Protein AF-A0A7L6N8U4-F1 (afdb_monomer_lite)

Radius of gyration: 14.02 Å; chains: 1; bounding box: 35×38×25 Å

Structure (mmCIF, N/CA/C/O backbone):
data_AF-A0A7L6N8U4-F1
#
_entry.id   AF-A0A7L6N8U4-F1
#
loop_
_atom_site.group_PDB
_atom_site.id
_atom_site.type_symbol
_atom_site.label_atom_id
_atom_site.label_alt_id
_atom_site.label_comp_id
_atom_site.label_asym_id
_atom_site.label_entity_id
_atom_site.label_seq_id
_atom_site.pdbx_PDB_ins_code
_atom_site.Cartn_x
_atom_site.Cartn_y
_atom_site.Cartn_z
_atom_site.occupancy
_atom_site.B_iso_or_equiv
_atom_site.auth_seq_id
_atom_site.auth_comp_id
_atom_site.auth_asym_id
_atom_site.auth_atom_id
_atom_site.pdbx_PDB_model_num
ATOM 1 N N . MET A 1 1 ? -5.529 -12.572 -8.893 1.00 50.66 1 MET A N 1
ATOM 2 C CA . MET A 1 1 ? -6.007 -11.717 -9.994 1.00 50.66 1 MET A CA 1
ATOM 3 C C . MET A 1 1 ? -6.385 -10.375 -9.376 1.00 50.66 1 MET A C 1
ATOM 5 O O . MET A 1 1 ? -7.473 -10.260 -8.850 1.00 50.66 1 MET A O 1
ATOM 9 N N . LEU A 1 2 ? -5.476 -9.392 -9.334 1.00 59.69 2 LEU A N 1
ATOM 10 C CA . LEU A 1 2 ? -5.804 -8.038 -8.827 1.00 59.69 2 LEU A CA 1
ATOM 11 C C . LEU A 1 2 ? -6.614 -7.214 -9.841 1.00 59.69 2 LEU A C 1
ATOM 13 O O . LEU A 1 2 ? -7.258 -6.237 -9.486 1.00 59.69 2 LEU A O 1
ATOM 17 N N . LYS A 1 3 ? -6.595 -7.645 -11.109 1.00 55.81 3 LYS A N 1
ATOM 18 C CA . LYS A 1 3 ? -7.156 -6.940 -12.267 1.00 55.81 3 L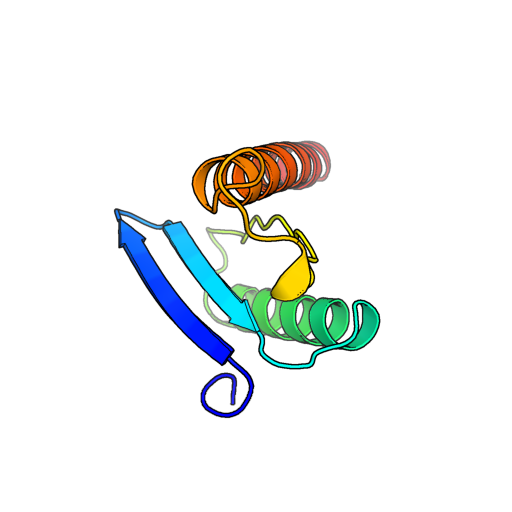YS A CA 1
ATOM 19 C C . LYS A 1 3 ? -8.677 -6.728 -12.206 1.00 55.81 3 LYS A C 1
ATOM 21 O O . LYS A 1 3 ? -9.184 -5.892 -12.937 1.00 55.81 3 LYS A O 1
ATOM 26 N N . GLU A 1 4 ? -9.385 -7.468 -11.353 1.00 64.31 4 GLU A N 1
ATOM 27 C CA . GLU A 1 4 ? -10.842 -7.359 -11.179 1.00 64.31 4 GLU A CA 1
ATOM 28 C C . GLU A 1 4 ? -11.251 -6.614 -9.900 1.00 64.31 4 GLU A C 1
ATOM 30 O O . GLU A 1 4 ? -12.432 -6.364 -9.691 1.00 64.31 4 GLU A O 1
ATOM 35 N N . GLN A 1 5 ? -10.294 -6.250 -9.043 1.00 73.88 5 GLN A N 1
ATOM 36 C CA . GLN A 1 5 ? -10.579 -5.711 -7.706 1.00 73.88 5 GLN A CA 1
ATOM 37 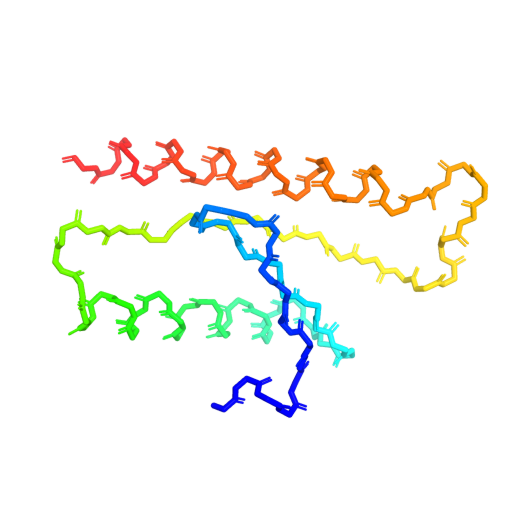C C . GLN A 1 5 ? -10.080 -4.283 -7.501 1.00 73.88 5 GLN A C 1
ATOM 39 O O . GLN A 1 5 ? -10.498 -3.595 -6.569 1.00 73.88 5 GLN A O 1
ATOM 44 N N . GLY A 1 6 ? -9.203 -3.819 -8.386 1.00 81.94 6 GLY A N 1
ATOM 45 C CA . GLY A 1 6 ? -8.671 -2.477 -8.311 1.00 81.94 6 GLY A CA 1
ATOM 46 C C . GLY A 1 6 ? -7.861 -2.075 -9.531 1.00 81.94 6 GLY A C 1
ATOM 47 O O . GLY A 1 6 ? -7.573 -2.876 -10.424 1.00 81.94 6 GLY A O 1
ATOM 48 N N . THR A 1 7 ? -7.474 -0.807 -9.530 1.00 89.62 7 THR A N 1
ATOM 49 C CA . THR A 1 7 ? -6.607 -0.209 -10.542 1.00 89.62 7 THR A CA 1
ATOM 50 C C . THR A 1 7 ? -5.210 -0.042 -9.964 1.00 89.62 7 THR A C 1
ATOM 52 O O . THR A 1 7 ? -5.046 0.447 -8.847 1.00 89.62 7 THR A O 1
ATOM 55 N N . ILE A 1 8 ? -4.195 -0.448 -10.725 1.00 91.19 8 ILE A N 1
ATOM 56 C CA . ILE A 1 8 ? -2.791 -0.345 -10.322 1.00 91.19 8 ILE A CA 1
ATOM 57 C C . ILE A 1 8 ? -2.135 0.780 -11.116 1.00 91.19 8 ILE A C 1
ATOM 59 O O . ILE A 1 8 ? -2.219 0.812 -12.344 1.00 91.19 8 ILE A O 1
ATOM 63 N N . PHE A 1 9 ? -1.430 1.657 -10.412 1.00 92.38 9 PHE A N 1
ATOM 64 C CA . PHE A 1 9 ? -0.641 2.738 -10.986 1.00 92.38 9 PHE A CA 1
ATOM 65 C C . PHE A 1 9 ? 0.820 2.579 -10.569 1.00 92.38 9 PHE A C 1
ATOM 67 O O . PHE A 1 9 ? 1.125 2.303 -9.409 1.00 92.38 9 PHE A O 1
ATOM 74 N N . ARG A 1 10 ? 1.747 2.789 -11.506 1.00 94.56 10 ARG A N 1
ATOM 75 C CA . ARG A 1 10 ? 3.170 2.937 -11.186 1.00 94.56 10 ARG A CA 1
ATOM 76 C C . ARG A 1 10 ? 3.465 4.422 -11.030 1.00 94.56 10 ARG A C 1
ATOM 78 O O . ARG A 1 10 ? 3.344 5.161 -12.001 1.00 94.56 10 ARG A O 1
ATOM 85 N N . LEU A 1 11 ? 3.852 4.842 -9.830 1.00 90.50 11 LEU A N 1
ATOM 86 C CA . LEU A 1 11 ? 4.140 6.253 -9.546 1.00 90.50 11 LEU A CA 1
ATOM 87 C C . LEU A 1 11 ? 5.558 6.645 -9.987 1.00 90.50 11 LEU A C 1
ATOM 89 O O . LEU A 1 11 ? 5.801 7.787 -10.360 1.00 90.50 11 LEU A O 1
ATOM 93 N N . GLY A 1 12 ? 6.487 5.687 -9.979 1.00 91.19 12 GLY A N 1
ATOM 94 C CA . GLY A 1 12 ? 7.878 5.885 -10.385 1.00 91.19 12 GLY A CA 1
ATOM 95 C C . GLY A 1 12 ? 8.824 4.996 -9.583 1.00 91.19 12 GLY A C 1
ATOM 96 O O . GLY A 1 12 ? 8.480 4.553 -8.490 1.00 91.19 12 GLY A O 1
ATOM 97 N N . GLY A 1 13 ? 10.006 4.704 -10.132 1.00 92.94 13 GLY A N 1
ATOM 98 C CA . GLY A 1 13 ? 10.968 3.805 -9.486 1.00 92.94 13 GLY A CA 1
ATOM 99 C C . GLY A 1 13 ? 10.351 2.436 -9.174 1.00 92.94 13 GLY A C 1
ATOM 100 O O . GLY A 1 13 ? 9.850 1.766 -10.088 1.00 92.94 13 GLY A O 1
ATOM 101 N N . ASP A 1 14 ? 10.379 2.076 -7.892 1.00 93.06 14 ASP A N 1
ATOM 102 C CA . ASP A 1 14 ? 9.818 0.875 -7.261 1.00 93.06 14 ASP A CA 1
ATOM 103 C C . ASP A 1 14 ? 8.487 1.130 -6.517 1.00 93.06 14 ASP A C 1
ATOM 105 O O . ASP A 1 14 ? 7.971 0.231 -5.854 1.00 93.06 14 ASP A O 1
ATOM 109 N N . LYS A 1 15 ? 7.900 2.331 -6.638 1.00 94.44 15 LYS A N 1
ATOM 110 C CA . LYS A 1 15 ? 6.639 2.696 -5.977 1.00 94.44 15 LYS A CA 1
ATOM 111 C C . LYS A 1 15 ? 5.414 2.414 -6.850 1.00 94.44 15 LYS A C 1
ATOM 113 O O . LYS A 1 15 ? 5.309 2.878 -7.994 1.00 94.44 15 LYS A O 1
ATOM 118 N N . PHE A 1 16 ? 4.442 1.730 -6.254 1.00 94.56 16 PHE A N 1
ATOM 119 C CA . PHE A 1 16 ? 3.154 1.393 -6.857 1.00 94.56 16 PHE A CA 1
ATOM 120 C C . PHE A 1 16 ? 2.005 1.857 -5.958 1.00 94.56 16 PHE A C 1
ATOM 122 O O . PHE A 1 16 ? 2.104 1.784 -4.736 1.00 94.56 16 PHE A O 1
ATOM 129 N N . LEU A 1 17 ? 0.912 2.303 -6.574 1.00 93.06 17 LEU A N 1
ATOM 130 C CA . LEU A 1 17 ? -0.356 2.616 -5.921 1.00 93.06 17 LEU A CA 1
ATOM 131 C C . LEU A 1 17 ? -1.406 1.616 -6.399 1.00 93.06 17 LEU A C 1
ATOM 133 O O . LEU A 1 17 ? -1.521 1.363 -7.599 1.00 93.06 17 LEU A O 1
ATOM 137 N N . ILE A 1 18 ? -2.188 1.076 -5.469 1.00 91.81 18 ILE A N 1
ATOM 138 C CA . ILE A 1 18 ? -3.310 0.194 -5.780 1.00 91.81 18 ILE A CA 1
ATOM 139 C C . ILE A 1 18 ? -4.578 0.837 -5.230 1.00 91.81 18 ILE A C 1
ATOM 141 O O . ILE A 1 18 ? -4.713 1.015 -4.022 1.00 91.81 18 ILE A O 1
ATOM 145 N N . LEU A 1 19 ? -5.499 1.187 -6.123 1.00 90.94 19 LEU A N 1
ATOM 146 C CA . LEU A 1 19 ? -6.818 1.695 -5.774 1.00 90.94 19 LEU A CA 1
ATOM 147 C C . LEU A 1 19 ? -7.813 0.537 -5.801 1.00 90.94 19 LEU A C 1
ATOM 149 O O . LEU A 1 19 ? -8.141 0.038 -6.876 1.00 90.94 19 LEU A O 1
ATOM 153 N N . PHE A 1 20 ? -8.289 0.116 -4.633 1.00 89.12 20 PHE A N 1
ATOM 154 C CA . PHE A 1 20 ? -9.321 -0.912 -4.514 1.00 89.12 20 PHE A CA 1
ATOM 155 C C . PHE A 1 20 ? -10.713 -0.282 -4.540 1.00 89.12 20 PHE A C 1
ATOM 157 O O . PHE A 1 20 ? -10.993 0.646 -3.783 1.00 89.12 20 PHE A O 1
ATOM 164 N N . ASN A 1 21 ? -11.603 -0.818 -5.374 1.00 83.38 21 ASN A N 1
ATOM 165 C CA . ASN A 1 21 ? -12.993 -0.369 -5.428 1.00 83.38 21 ASN A CA 1
ATOM 166 C C . ASN A 1 21 ? -13.852 -1.271 -4.538 1.00 83.38 21 ASN A C 1
ATOM 168 O O . ASN A 1 21 ? -13.829 -2.485 -4.710 1.00 83.38 21 ASN A O 1
ATOM 172 N N . LYS A 1 22 ? -14.651 -0.681 -3.635 1.00 80.88 22 LYS A N 1
ATOM 173 C CA . LYS A 1 22 ? -15.640 -1.398 -2.799 1.00 80.88 22 LYS A CA 1
ATOM 174 C C . LYS A 1 22 ? -15.051 -2.625 -2.080 1.00 80.88 22 LYS A C 1
ATOM 176 O O . LYS A 1 22 ? -15.552 -3.734 -2.225 1.00 80.88 22 LYS A O 1
ATOM 181 N N . CYS A 1 23 ? -13.989 -2.406 -1.313 1.00 83.00 23 CYS A N 1
ATOM 182 C CA . CYS A 1 23 ? -13.286 -3.445 -0.567 1.00 83.00 23 CYS A CA 1
ATOM 183 C C . CYS A 1 23 ? -13.362 -3.144 0.934 1.00 83.00 23 CYS A C 1
ATOM 185 O O . CYS A 1 23 ? -13.200 -1.989 1.340 1.00 83.00 23 CYS A O 1
ATOM 187 N N . SER A 1 24 ? -13.617 -4.155 1.763 1.00 86.69 24 SER A N 1
ATOM 188 C CA . SER A 1 24 ? -13.478 -4.020 3.213 1.00 86.69 24 SER A CA 1
ATOM 189 C C . SER A 1 24 ? -12.004 -4.013 3.624 1.00 86.69 24 SER A C 1
ATOM 191 O O . SER A 1 24 ? -11.131 -4.528 2.925 1.00 86.69 24 SER A O 1
ATOM 193 N N . TYR A 1 25 ? -11.719 -3.466 4.806 1.00 85.88 25 TYR A N 1
ATOM 194 C CA . TYR A 1 25 ? -10.365 -3.475 5.363 1.00 85.88 25 TYR A CA 1
ATOM 195 C C . TYR A 1 25 ? -9.787 -4.898 5.452 1.00 85.88 25 TYR A C 1
ATOM 197 O O . TYR A 1 25 ? -8.643 -5.126 5.072 1.00 85.88 25 TYR A O 1
ATOM 205 N N . GLN A 1 26 ? -10.589 -5.875 5.893 1.00 88.62 26 GLN A N 1
ATOM 206 C CA . GLN A 1 26 ? -10.134 -7.260 6.031 1.00 88.62 26 GLN A CA 1
ATOM 207 C C . GLN A 1 26 ? -9.807 -7.901 4.678 1.00 88.62 26 GLN A C 1
ATOM 209 O O . GLN A 1 26 ? -8.806 -8.602 4.555 1.00 88.62 26 GLN A O 1
ATOM 214 N N . GLU A 1 27 ? -10.628 -7.657 3.655 1.00 88.88 27 GLU A N 1
ATOM 215 C CA . GLU A 1 27 ? -10.351 -8.145 2.302 1.00 88.88 27 GLU A CA 1
ATOM 216 C C . GLU A 1 27 ? -9.047 -7.555 1.762 1.00 88.88 27 GLU A C 1
ATOM 218 O O . GLU A 1 27 ? -8.224 -8.297 1.227 1.00 88.88 27 GLU A O 1
ATOM 223 N N . TYR A 1 28 ? -8.812 -6.256 1.972 1.00 87.31 28 TYR A N 1
ATOM 224 C CA . TYR A 1 2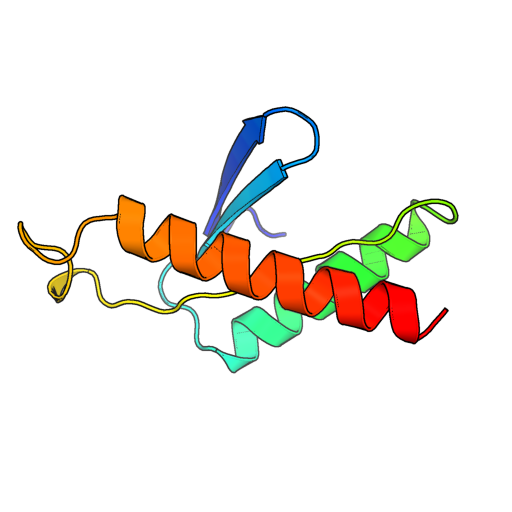8 ? -7.542 -5.624 1.618 1.00 87.31 28 TYR A CA 1
ATOM 225 C C . TYR A 1 28 ? -6.354 -6.290 2.315 1.00 87.31 28 TYR A C 1
ATOM 227 O O . TYR A 1 28 ? -5.369 -6.610 1.649 1.00 87.31 28 TYR A O 1
ATOM 235 N N . MET A 1 29 ? -6.442 -6.522 3.628 1.00 89.12 29 MET A N 1
ATOM 236 C CA . MET A 1 29 ? -5.356 -7.162 4.374 1.00 89.12 29 MET A CA 1
ATOM 237 C C . MET A 1 29 ? -5.043 -8.546 3.800 1.00 89.12 29 MET A C 1
ATOM 239 O O . MET A 1 29 ? -3.884 -8.836 3.510 1.00 89.12 29 MET A O 1
ATOM 243 N N . ASN A 1 30 ? -6.074 -9.338 3.494 1.00 90.56 30 ASN A N 1
ATOM 244 C CA . ASN A 1 30 ? -5.908 -10.641 2.849 1.00 90.56 30 ASN A CA 1
ATOM 245 C C . ASN A 1 30 ? -5.241 -10.519 1.461 1.00 90.56 30 ASN A C 1
ATOM 247 O O . ASN A 1 30 ? -4.425 -11.364 1.079 1.00 90.56 30 ASN A O 1
ATOM 251 N N . TYR A 1 31 ? -5.563 -9.479 0.680 1.00 89.19 31 TYR A N 1
ATOM 252 C CA . TYR A 1 31 ? -4.895 -9.234 -0.603 1.00 89.19 31 TYR A CA 1
ATOM 253 C C . TYR A 1 31 ? -3.431 -8.858 -0.427 1.00 89.19 31 TYR A C 1
ATOM 255 O O . TYR A 1 31 ? -2.595 -9.382 -1.163 1.00 89.19 31 TYR A O 1
ATOM 263 N N . MET A 1 32 ? -3.109 -7.997 0.535 1.00 90.12 32 MET A N 1
ATOM 264 C CA . MET A 1 32 ? -1.728 -7.594 0.786 1.00 90.12 32 MET A CA 1
ATOM 265 C C . MET A 1 32 ? -0.871 -8.738 1.307 1.00 90.12 32 MET A C 1
ATOM 267 O O . MET A 1 32 ? 0.253 -8.888 0.839 1.00 90.12 32 MET A O 1
ATOM 271 N N . GLU A 1 33 ? -1.400 -9.587 2.186 1.00 91.06 33 GLU A N 1
ATOM 272 C CA . GLU A 1 33 ? -0.718 -10.808 2.630 1.00 91.06 33 GLU A CA 1
ATOM 273 C C . GLU A 1 33 ? -0.433 -11.751 1.455 1.00 91.06 33 GLU A C 1
ATOM 275 O O . GLU A 1 33 ? 0.682 -12.245 1.299 1.00 91.06 33 GLU A O 1
ATOM 280 N N . ASN A 1 34 ? -1.409 -11.950 0.566 1.00 92.00 34 ASN A N 1
ATOM 281 C CA . ASN A 1 34 ? -1.232 -12.769 -0.635 1.00 92.00 34 ASN A CA 1
ATOM 282 C C . ASN A 1 34 ? -0.195 -12.169 -1.602 1.00 92.00 34 ASN A C 1
ATOM 284 O O . ASN A 1 34 ? 0.597 -12.901 -2.196 1.00 92.00 34 ASN A O 1
ATOM 288 N N . ILE A 1 35 ? -0.191 -10.843 -1.775 1.00 91.62 35 ILE A N 1
ATOM 289 C CA . ILE A 1 35 ? 0.810 -10.137 -2.587 1.00 91.62 35 ILE A CA 1
ATOM 290 C C . ILE A 1 35 ? 2.201 -10.306 -1.975 1.00 91.62 35 ILE A C 1
ATOM 292 O O . ILE A 1 35 ? 3.129 -10.649 -2.702 1.00 91.62 35 ILE A O 1
ATOM 296 N N . ASP A 1 36 ? 2.342 -10.092 -0.668 1.00 91.94 36 ASP A N 1
ATOM 297 C CA . ASP A 1 36 ? 3.618 -10.202 0.039 1.00 91.94 36 ASP A CA 1
ATOM 298 C C . ASP A 1 36 ? 4.174 -11.629 -0.018 1.00 91.94 36 ASP A C 1
ATOM 300 O O . ASP A 1 36 ? 5.338 -11.818 -0.370 1.00 91.94 36 ASP A O 1
ATOM 304 N N . GLN A 1 37 ? 3.332 -12.642 0.212 1.00 92.44 37 GLN A N 1
ATOM 305 C CA . GLN A 1 37 ? 3.741 -14.041 0.097 1.00 92.44 37 GLN A CA 1
ATOM 306 C C . GLN A 1 37 ? 4.217 -14.370 -1.321 1.00 92.44 37 GLN A C 1
ATOM 308 O O . GLN A 1 37 ? 5.317 -14.881 -1.505 1.00 92.44 37 GLN A O 1
ATOM 313 N N . LYS A 1 38 ? 3.435 -14.005 -2.342 1.00 93.62 38 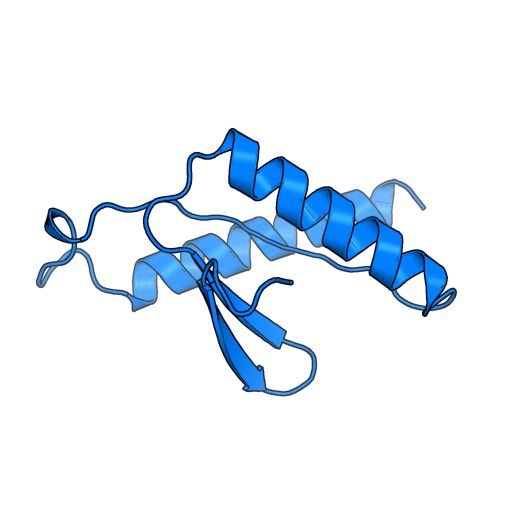LYS A N 1
ATOM 314 C CA . LYS A 1 38 ? 3.830 -14.242 -3.736 1.00 93.62 38 LYS A CA 1
ATOM 315 C C . LYS A 1 38 ? 5.085 -13.481 -4.120 1.00 93.62 38 LYS A C 1
ATOM 317 O O . LYS A 1 38 ? 5.863 -13.976 -4.926 1.00 93.62 38 LYS A O 1
ATOM 322 N N . PHE A 1 39 ? 5.281 -12.281 -3.588 1.00 93.44 39 PHE A N 1
ATOM 323 C CA . PHE A 1 39 ? 6.489 -11.515 -3.845 1.00 93.44 39 PHE A CA 1
ATOM 324 C C . PHE A 1 39 ? 7.715 -12.199 -3.240 1.00 93.44 39 PHE A C 1
ATOM 326 O O . PHE A 1 39 ? 8.722 -12.327 -3.932 1.00 93.44 39 PHE A O 1
ATOM 333 N N . LYS A 1 40 ? 7.613 -12.701 -2.003 1.00 91.56 40 LYS A N 1
ATOM 334 C CA . LYS A 1 40 ? 8.669 -13.493 -1.350 1.00 91.56 40 LYS A CA 1
ATOM 335 C C . LYS A 1 40 ? 9.031 -14.739 -2.156 1.00 91.56 40 LYS A C 1
ATOM 337 O O . LYS A 1 40 ? 10.211 -15.019 -2.321 1.00 91.56 40 LYS A O 1
ATOM 342 N N . ASP A 1 41 ? 8.042 -15.413 -2.742 1.00 93.94 41 ASP A N 1
ATOM 343 C CA . ASP A 1 41 ? 8.281 -16.578 -3.609 1.00 93.94 41 ASP A CA 1
ATOM 344 C C . ASP A 1 41 ? 9.083 -16.226 -4.884 1.00 93.94 41 ASP A C 1
ATOM 346 O O . ASP A 1 41 ? 9.689 -17.102 -5.496 1.00 93.94 41 ASP A O 1
ATOM 350 N N . HIS A 1 42 ? 9.088 -14.954 -5.305 1.00 94.06 42 HIS A N 1
ATOM 351 C CA . HIS A 1 42 ? 9.793 -14.475 -6.504 1.00 94.06 42 HIS A CA 1
ATOM 352 C C . HIS A 1 42 ? 11.040 -13.630 -6.192 1.00 94.06 42 HIS A C 1
ATOM 354 O O . HIS A 1 42 ? 11.771 -13.256 -7.112 1.00 94.06 42 HIS A O 1
ATOM 360 N N . SER A 1 43 ? 11.279 -13.282 -4.928 1.00 92.00 43 SER A N 1
ATOM 361 C CA . SER A 1 43 ? 12.354 -12.381 -4.521 1.00 92.00 43 SER A CA 1
ATOM 362 C C . SER A 1 43 ? 12.843 -12.704 -3.112 1.00 92.00 43 SER A C 1
ATOM 364 O O . SER A 1 43 ? 12.172 -12.411 -2.126 1.00 92.00 43 SER A O 1
ATOM 366 N N . GLU A 1 44 ? 14.084 -13.175 -3.019 1.00 90.62 44 GLU A N 1
ATOM 367 C CA . GLU A 1 44 ? 14.764 -13.433 -1.741 1.00 90.62 44 GLU A CA 1
ATOM 368 C C . GLU A 1 44 ? 15.503 -12.200 -1.190 1.00 90.62 44 GLU A C 1
ATOM 370 O O . GLU A 1 44 ? 15.825 -12.129 -0.006 1.00 90.62 44 GLU A O 1
ATOM 375 N N . ILE A 1 45 ? 15.780 -11.209 -2.044 1.00 90.50 45 ILE A N 1
ATOM 376 C CA . ILE A 1 45 ? 16.659 -10.070 -1.715 1.00 90.50 45 ILE A CA 1
ATOM 377 C C . ILE A 1 45 ? 15.904 -8.775 -1.397 1.00 90.50 45 ILE A C 1
ATOM 379 O O . ILE A 1 45 ? 16.486 -7.828 -0.868 1.00 90.50 45 ILE A O 1
ATOM 383 N N . ALA A 1 46 ? 14.613 -8.715 -1.720 1.00 91.00 46 ALA A N 1
ATOM 384 C CA . ALA A 1 46 ? 13.755 -7.563 -1.473 1.00 91.00 46 ALA A CA 1
ATOM 385 C C . ALA A 1 46 ? 12.495 -7.969 -0.702 1.00 91.00 46 ALA A C 1
ATOM 387 O O . ALA A 1 46 ? 12.067 -9.118 -0.732 1.00 91.00 46 ALA A O 1
ATOM 388 N N . SER A 1 47 ? 11.891 -6.995 -0.025 1.00 92.19 47 SER A N 1
ATOM 389 C CA . SER A 1 47 ? 10.639 -7.131 0.724 1.00 92.19 47 SER A CA 1
ATOM 390 C C . SER A 1 47 ? 9.709 -5.975 0.379 1.00 92.19 47 SER A C 1
ATOM 392 O O . SER A 1 47 ? 10.188 -4.873 0.097 1.00 92.19 47 SER A O 1
ATOM 394 N N . LEU A 1 48 ? 8.398 -6.195 0.450 1.00 94.38 48 LEU A N 1
ATOM 395 C CA . LEU A 1 48 ? 7.415 -5.146 0.203 1.00 94.38 48 LEU A CA 1
ATOM 396 C C . LEU A 1 48 ? 7.101 -4.379 1.484 1.00 94.38 48 LEU A C 1
ATOM 398 O O . LEU A 1 48 ? 6.856 -4.966 2.529 1.00 94.38 48 LEU A O 1
ATOM 402 N N . ALA A 1 49 ? 7.066 -3.054 1.381 1.00 95.38 49 ALA A N 1
ATOM 403 C CA . ALA A 1 49 ? 6.456 -2.191 2.381 1.00 95.38 49 ALA A CA 1
ATOM 404 C C . ALA A 1 49 ? 5.221 -1.540 1.759 1.00 95.38 49 ALA A C 1
ATOM 406 O O . ALA A 1 49 ? 5.219 -1.208 0.574 1.00 95.38 49 ALA A O 1
ATOM 407 N N . TYR A 1 50 ? 4.179 -1.357 2.558 1.00 95.06 50 TYR A N 1
ATOM 408 C CA . TYR A 1 50 ? 2.908 -0.802 2.103 1.00 95.06 50 TYR A CA 1
ATOM 409 C C . TYR A 1 50 ? 2.228 -0.008 3.214 1.00 95.06 50 TYR A C 1
ATOM 411 O O . TYR A 1 50 ? 2.440 -0.289 4.394 1.00 95.06 50 TYR A O 1
ATOM 419 N N . GLY A 1 51 ? 1.411 0.963 2.811 1.00 94.69 51 GLY A N 1
ATOM 420 C CA . GLY A 1 51 ? 0.509 1.728 3.664 1.00 94.69 51 GLY A CA 1
ATOM 421 C C . GLY A 1 51 ? -0.895 1.718 3.065 1.00 94.69 51 GLY A C 1
ATOM 422 O O . GLY A 1 51 ? -1.050 1.614 1.846 1.00 94.69 51 GLY A O 1
ATOM 423 N N . LEU A 1 52 ? -1.907 1.790 3.926 1.00 92.75 52 LEU A N 1
ATOM 424 C CA . LEU A 1 52 ? -3.313 1.732 3.540 1.00 92.75 52 LEU A CA 1
ATOM 425 C C . LEU A 1 52 ? -4.063 2.912 4.133 1.00 92.75 52 LEU A C 1
ATOM 427 O O . LEU A 1 52 ? -4.029 3.110 5.342 1.00 92.75 52 LEU A O 1
ATOM 431 N N . VAL A 1 53 ? -4.830 3.592 3.290 1.00 92.12 53 VAL A N 1
ATOM 432 C CA . VAL A 1 53 ? -5.800 4.596 3.717 1.00 92.12 53 VAL A CA 1
ATOM 433 C C . VAL A 1 53 ? -7.1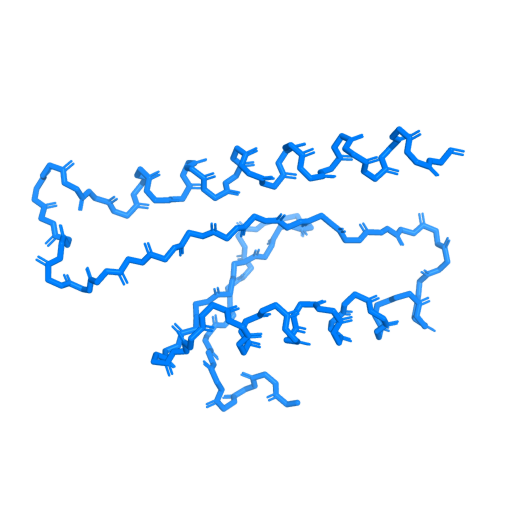43 4.252 3.090 1.00 92.12 53 VAL A C 1
ATOM 435 O O . VAL A 1 53 ? -7.233 4.017 1.884 1.00 92.12 53 VAL A O 1
ATOM 438 N N . ALA A 1 54 ? -8.180 4.183 3.920 1.00 89.94 54 ALA A N 1
ATOM 439 C CA . ALA A 1 54 ? -9.554 4.004 3.475 1.00 89.94 54 ALA A CA 1
ATOM 440 C C . ALA A 1 54 ? -10.250 5.366 3.457 1.00 89.94 54 ALA A C 1
ATOM 442 O O . ALA A 1 54 ? -10.112 6.142 4.396 1.00 89.94 54 ALA A O 1
ATOM 443 N N . PHE A 1 55 ? -11.017 5.634 2.407 1.00 87.31 55 PHE A N 1
ATOM 444 C CA . PHE A 1 55 ? -11.783 6.866 2.271 1.00 87.31 55 PHE A CA 1
ATOM 445 C C . PHE A 1 55 ? -13.110 6.579 1.571 1.00 87.31 55 PHE A C 1
ATOM 447 O O . PHE A 1 55 ? -13.248 5.586 0.845 1.00 87.31 55 PHE A O 1
ATOM 454 N N . LYS A 1 56 ? -14.093 7.453 1.772 1.00 86.56 56 LYS A N 1
ATOM 455 C CA . LYS A 1 56 ? -15.323 7.480 0.978 1.00 86.56 56 LYS A CA 1
ATOM 456 C C . LYS A 1 56 ? -15.189 8.547 -0.092 1.00 86.56 56 LYS A C 1
ATOM 458 O O . LYS A 1 56 ? -14.743 9.653 0.176 1.00 86.56 56 LYS A O 1
ATOM 463 N N . GLU A 1 57 ? -15.654 8.252 -1.299 1.00 83.19 57 GLU A N 1
ATOM 464 C CA . GLU A 1 57 ? -15.647 9.226 -2.399 1.00 83.19 57 GLU A CA 1
ATOM 465 C C . GLU A 1 57 ? -16.369 10.532 -2.022 1.00 83.19 57 GLU A C 1
ATOM 467 O O . GLU A 1 57 ? -15.912 11.612 -2.373 1.00 83.19 57 GLU A O 1
ATOM 472 N N . SER A 1 58 ? -17.432 10.445 -1.212 1.00 84.81 58 SER A N 1
ATOM 473 C CA . SER A 1 58 ? -18.167 11.605 -0.690 1.00 84.81 58 SER A CA 1
ATOM 474 C C . SER A 1 58 ? -17.352 12.513 0.235 1.00 84.81 58 SER A C 1
ATOM 476 O O . SER A 1 58 ? -17.787 13.624 0.522 1.00 84.81 58 SER A O 1
ATOM 478 N N . GLU A 1 59 ? -16.227 12.033 0.766 1.00 81.38 59 GLU A N 1
ATOM 479 C CA . GLU A 1 59 ? -15.337 12.816 1.626 1.00 81.38 59 GLU A CA 1
ATOM 480 C C . GLU A 1 59 ? -14.384 13.679 0.793 1.00 81.38 59 GLU A C 1
ATOM 482 O O . GLU A 1 59 ? -13.901 14.678 1.313 1.00 81.38 59 GLU A O 1
ATOM 487 N N . ILE A 1 60 ? -14.169 13.365 -0.495 1.00 81.62 60 ILE A N 1
ATOM 488 C CA . ILE A 1 60 ? -13.305 14.153 -1.382 1.00 81.62 60 ILE A CA 1
ATOM 489 C C . ILE A 1 60 ? -13.961 15.505 -1.669 1.00 81.62 60 ILE A C 1
ATOM 491 O O . ILE A 1 60 ? -15.017 15.592 -2.298 1.00 81.62 60 ILE A O 1
ATOM 495 N N . ASN A 1 61 ? -13.313 16.577 -1.224 1.00 80.62 61 ASN A N 1
ATOM 496 C CA . ASN A 1 61 ? -13.768 17.951 -1.412 1.00 80.62 61 ASN A CA 1
ATOM 497 C C . ASN A 1 61 ? -12.560 18.904 -1.537 1.00 80.62 61 ASN A C 1
ATOM 499 O O . ASN A 1 61 ? -11.430 18.456 -1.702 1.00 80.62 61 ASN A O 1
ATOM 503 N N . GLN A 1 62 ? -12.783 20.223 -1.509 1.00 67.69 62 GLN A N 1
ATOM 504 C CA . GLN A 1 62 ? -11.696 21.204 -1.650 1.00 67.69 62 GLN A CA 1
ATOM 505 C C . GLN A 1 62 ? -10.693 21.193 -0.479 1.00 67.69 62 GLN A C 1
ATOM 507 O O . GLN A 1 62 ? -9.538 21.556 -0.680 1.00 67.69 62 GLN A O 1
ATOM 512 N N . GLU A 1 63 ? -11.111 20.776 0.718 1.00 64.56 63 GLU A N 1
ATOM 513 C CA . GLU A 1 63 ? -10.263 20.650 1.914 1.00 64.56 63 GLU A CA 1
ATOM 514 C C . GLU A 1 63 ? -9.672 19.236 2.067 1.00 64.56 63 GLU A C 1
ATOM 516 O O . GLU A 1 63 ? -8.574 19.070 2.602 1.00 64.56 63 GLU A O 1
ATOM 521 N N . PHE A 1 64 ? -10.368 18.215 1.560 1.00 68.50 64 PHE A N 1
ATOM 522 C CA . PHE A 1 64 ? -9.935 16.819 1.561 1.00 68.50 64 PHE A CA 1
ATOM 523 C C . PHE A 1 64 ? -9.592 16.368 0.139 1.00 68.50 64 PHE A C 1
ATOM 525 O O . PHE A 1 64 ? -10.404 15.762 -0.565 1.00 68.50 64 PHE A O 1
ATOM 532 N N . ASP A 1 65 ? -8.384 16.716 -0.298 1.00 76.25 65 ASP A N 1
ATOM 533 C CA . ASP A 1 65 ? -7.884 16.342 -1.616 1.00 76.25 65 ASP A CA 1
ATOM 534 C C . ASP A 1 65 ? -7.145 14.988 -1.592 1.00 76.25 65 ASP A C 1
ATOM 536 O O . ASP A 1 65 ? -6.720 14.470 -0.554 1.00 76.25 65 ASP A O 1
ATOM 540 N N . LEU A 1 66 ? -6.963 14.406 -2.777 1.00 84.81 66 LEU A N 1
ATOM 541 C CA . LEU A 1 66 ? -6.222 13.154 -2.952 1.00 84.81 66 LEU A CA 1
ATOM 542 C C . LEU A 1 66 ? -4.757 13.256 -2.491 1.00 84.81 66 LEU A C 1
ATOM 544 O O . LEU A 1 66 ? -4.146 12.239 -2.166 1.00 84.81 66 LEU A O 1
ATOM 548 N N . THR A 1 67 ? -4.178 14.457 -2.451 1.00 88.50 67 THR A N 1
ATOM 549 C CA . THR A 1 67 ? -2.792 14.676 -2.023 1.00 88.50 67 THR A CA 1
ATOM 550 C C . THR A 1 67 ? -2.611 14.312 -0.556 1.00 88.50 67 THR A C 1
ATOM 552 O O . THR A 1 67 ? -1.627 13.656 -0.216 1.00 88.50 67 THR A O 1
ATOM 555 N N . ASN A 1 68 ? -3.545 14.699 0.315 1.00 88.06 68 ASN A N 1
ATOM 556 C CA . ASN A 1 68 ? -3.466 14.362 1.739 1.00 88.06 68 ASN A CA 1
ATOM 557 C C . ASN A 1 68 ? -3.607 12.850 1.975 1.00 88.06 68 ASN A C 1
ATOM 559 O O . ASN A 1 68 ? -2.813 12.283 2.722 1.00 88.06 68 ASN A O 1
ATOM 563 N N . LEU A 1 69 ? -4.515 12.184 1.254 1.00 89.69 69 LEU A N 1
ATOM 564 C CA . LEU A 1 69 ? -4.655 10.722 1.291 1.00 89.69 69 LEU A CA 1
ATOM 565 C C . LEU A 1 69 ? -3.365 10.003 0.870 1.00 89.69 69 LEU A C 1
ATOM 567 O O . LEU A 1 69 ? -2.945 9.032 1.499 1.00 89.69 69 LEU A O 1
ATOM 571 N N . LEU A 1 70 ? -2.714 10.483 -0.193 1.00 91.56 70 LEU A N 1
ATOM 572 C CA . LEU A 1 70 ? -1.458 9.905 -0.671 1.00 91.56 70 LEU A CA 1
ATOM 573 C C . LEU A 1 70 ? -0.299 10.139 0.304 1.00 91.56 70 LEU A C 1
ATOM 575 O O . LEU A 1 70 ? 0.537 9.250 0.461 1.00 91.56 70 LEU A O 1
ATOM 579 N N . LYS A 1 71 ? -0.248 11.304 0.964 1.00 93.25 71 LYS A N 1
ATOM 580 C CA . LYS A 1 71 ? 0.743 11.582 2.016 1.00 93.25 71 LYS A CA 1
ATOM 581 C C . LYS A 1 71 ? 0.581 10.623 3.189 1.00 93.25 71 LYS A C 1
ATOM 583 O O . LYS A 1 71 ? 1.556 9.994 3.581 1.00 93.25 71 LYS A O 1
ATOM 588 N N . GLU A 1 72 ? -0.642 10.458 3.685 1.00 94.12 72 GLU A N 1
ATOM 589 C CA . GLU A 1 72 ? -0.931 9.533 4.785 1.00 94.12 72 GLU A CA 1
ATOM 590 C C . GLU A 1 72 ? -0.567 8.085 4.409 1.00 94.12 72 GLU A C 1
ATOM 592 O O . GLU A 1 72 ? 0.074 7.373 5.185 1.00 94.12 72 GLU A O 1
ATOM 597 N N . ALA A 1 73 ? -0.874 7.655 3.180 1.00 94.31 73 ALA A N 1
ATOM 598 C CA . ALA A 1 73 ? -0.485 6.332 2.695 1.00 94.31 73 ALA A CA 1
ATOM 599 C C . ALA A 1 73 ? 1.047 6.139 2.639 1.00 94.31 73 ALA A C 1
ATOM 601 O O . ALA A 1 73 ? 1.539 5.064 2.996 1.00 94.31 73 ALA A O 1
ATOM 602 N N . ASP A 1 74 ? 1.811 7.157 2.221 1.00 94.81 74 ASP A N 1
ATOM 603 C CA . ASP A 1 74 ? 3.283 7.111 2.193 1.00 94.81 74 ASP A CA 1
ATOM 604 C C . ASP A 1 74 ? 3.877 7.096 3.616 1.00 94.81 74 ASP A C 1
ATOM 606 O O . ASP A 1 74 ? 4.800 6.323 3.885 1.00 94.81 74 ASP A O 1
ATOM 610 N N . GLU A 1 75 ? 3.301 7.853 4.556 1.00 97.06 75 GLU A N 1
ATOM 611 C CA . GLU A 1 75 ? 3.691 7.836 5.975 1.00 97.06 75 GLU A CA 1
ATOM 612 C C . GLU A 1 75 ? 3.472 6.455 6.609 1.00 97.06 75 GLU A C 1
ATOM 614 O O . GLU A 1 75 ? 4.374 5.900 7.248 1.00 97.06 75 GLU A O 1
ATOM 619 N N . LEU A 1 76 ? 2.307 5.845 6.377 1.00 96.88 76 LEU A N 1
ATOM 620 C CA . LEU A 1 76 ? 2.003 4.494 6.854 1.00 96.88 76 LEU A CA 1
ATOM 621 C C . LEU A 1 76 ? 2.929 3.445 6.227 1.00 96.88 76 LEU A C 1
ATOM 623 O O . LEU A 1 76 ? 3.411 2.546 6.924 1.00 96.88 76 LEU A O 1
ATOM 627 N N . MET A 1 77 ? 3.245 3.584 4.937 1.00 95.88 77 MET A N 1
ATOM 628 C CA . MET A 1 77 ? 4.236 2.743 4.265 1.00 95.88 77 MET A CA 1
ATOM 629 C C . MET A 1 77 ? 5.621 2.891 4.903 1.00 95.88 77 MET A C 1
ATOM 631 O O . MET A 1 77 ? 6.316 1.892 5.095 1.00 95.88 77 MET A O 1
ATOM 635 N N . TYR A 1 78 ? 6.034 4.111 5.251 1.00 96.25 78 TYR A N 1
ATOM 636 C CA . TYR A 1 78 ? 7.310 4.362 5.918 1.00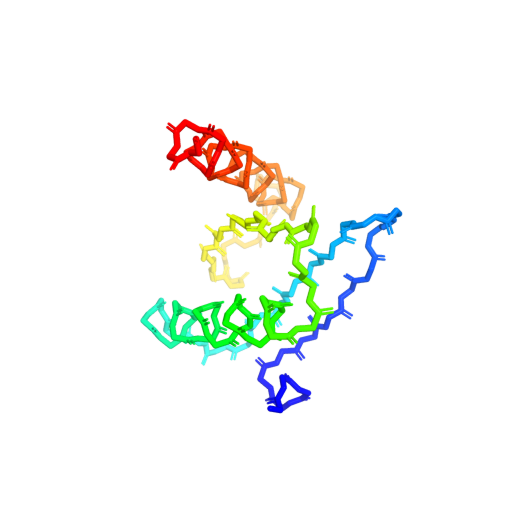 96.25 78 TYR A CA 1
ATOM 637 C C . TYR A 1 78 ? 7.369 3.709 7.305 1.00 96.25 78 TYR A C 1
ATOM 639 O O . TYR A 1 78 ? 8.358 3.048 7.637 1.00 96.25 78 TYR A O 1
ATOM 647 N N . ILE A 1 79 ? 6.293 3.818 8.090 1.00 96.62 79 ILE A N 1
ATOM 648 C CA . ILE A 1 79 ? 6.162 3.136 9.386 1.00 96.62 79 ILE A CA 1
ATOM 649 C C . ILE A 1 79 ? 6.296 1.621 9.205 1.00 96.62 79 ILE A C 1
ATOM 651 O O . ILE A 1 79 ? 7.075 0.980 9.914 1.00 96.62 79 ILE A O 1
ATOM 655 N N . HIS A 1 80 ? 5.585 1.045 8.235 1.00 95.38 80 HIS A N 1
ATOM 656 C CA . HIS A 1 80 ? 5.654 -0.386 7.957 1.00 95.38 80 HIS A CA 1
ATOM 657 C C . HIS A 1 80 ? 7.058 -0.819 7.498 1.00 95.38 80 HIS A C 1
ATOM 659 O O . HIS A 1 80 ? 7.597 -1.808 7.994 1.00 95.38 80 HIS A O 1
ATOM 665 N N . LYS A 1 81 ? 7.709 -0.030 6.637 1.00 94.75 81 LYS A N 1
ATOM 666 C CA . LYS A 1 81 ? 9.092 -0.262 6.195 1.00 94.75 81 LYS A CA 1
ATOM 667 C C . LYS A 1 81 ? 10.072 -0.332 7.364 1.00 94.75 81 LYS A C 1
ATOM 669 O O . LYS A 1 81 ? 10.986 -1.154 7.338 1.00 94.75 81 LYS A O 1
ATOM 674 N N . ASN A 1 82 ? 9.905 0.523 8.371 1.00 95.69 82 ASN A N 1
ATOM 675 C CA . ASN A 1 82 ? 10.766 0.513 9.552 1.00 95.69 82 ASN A CA 1
ATOM 676 C C . ASN A 1 82 ? 10.530 -0.725 10.421 1.00 95.69 82 ASN A C 1
ATOM 678 O O . ASN A 1 82 ? 11.507 -1.309 10.874 1.00 95.69 82 ASN A O 1
ATOM 682 N N . LYS A 1 83 ? 9.279 -1.180 10.572 1.00 93.12 83 LYS A N 1
ATOM 683 C CA . LYS A 1 83 ? 8.970 -2.442 11.270 1.00 93.12 83 LYS A CA 1
ATOM 684 C C . LYS A 1 83 ? 9.666 -3.634 10.612 1.00 93.12 83 LYS A C 1
ATOM 686 O O . LYS A 1 83 ? 10.425 -4.328 11.271 1.00 93.12 83 LYS A O 1
ATOM 691 N N . ILE A 1 84 ? 9.541 -3.773 9.288 1.00 90.50 84 ILE A N 1
ATOM 692 C CA . ILE A 1 84 ? 10.208 -4.846 8.526 1.00 90.50 84 ILE A CA 1
ATOM 693 C C . ILE A 1 84 ? 11.733 -4.823 8.715 1.00 90.50 84 ILE A C 1
ATOM 695 O O . ILE A 1 84 ? 12.370 -5.869 8.723 1.00 90.50 84 ILE A O 1
ATOM 699 N N . LYS A 1 85 ? 12.341 -3.635 8.822 1.00 88.12 85 LYS A N 1
ATOM 700 C CA . LYS A 1 85 ? 13.786 -3.503 9.060 1.00 88.12 85 LYS A CA 1
ATOM 701 C C . LYS A 1 85 ? 14.195 -3.863 10.485 1.00 88.12 85 LYS A C 1
ATOM 703 O O . LYS A 1 85 ? 15.313 -4.322 10.657 1.00 88.12 85 LYS A O 1
ATOM 708 N N . SER A 1 86 ? 13.343 -3.595 11.471 1.00 85.50 86 SER A N 1
ATOM 709 C CA . SER A 1 86 ? 13.589 -3.941 12.874 1.00 85.50 86 SER A CA 1
ATOM 710 C C . SER A 1 86 ? 13.381 -5.428 13.163 1.00 85.50 86 SER A C 1
ATOM 712 O O . SER A 1 86 ? 14.009 -5.942 14.080 1.00 85.50 86 SER A O 1
ATOM 714 N N . ASP A 1 87 ? 12.535 -6.103 12.383 1.00 72.81 87 ASP A N 1
ATOM 715 C CA . ASP A 1 87 ? 12.264 -7.542 12.500 1.00 72.81 87 ASP A CA 1
ATOM 716 C C . ASP A 1 87 ? 13.300 -8.424 11.760 1.00 72.81 87 ASP A C 1
ATOM 718 O O . ASP A 1 87 ? 13.176 -9.650 11.761 1.00 72.81 87 ASP A O 1
ATOM 722 N N . LYS A 1 88 ? 14.304 -7.814 11.110 1.00 58.59 88 LYS A N 1
ATOM 723 C CA . LYS A 1 88 ? 15.442 -8.484 10.453 1.00 58.59 88 LYS A CA 1
ATOM 724 C C . LYS A 1 88 ? 16.687 -8.440 11.329 1.00 58.59 88 LYS A C 1
ATOM 726 O O . LYS A 1 88 ? 17.404 -9.463 11.334 1.00 58.59 88 LYS A O 1
#

Foldseek 3Di:
DLVVFWDKDDPDDPDIDTGGDPDDPVRVVVVVVVVQVVVVVVDVPDGAFWFDDDDDPVVDDPVRHVVVVVVNGVVRSVVRVVVVVVVD

Organism: NCBI:txid2725268

Secondary structure (DSSP, 8-state):
-GGGTEEEEEEETTEEEEEESS--HHHHHHHHHHHHHHHHHH-SS-----------GGG-SSSS-HHHHHHHHHHHHHHHHHHHHH--

pLDDT: mean 87.44, std 9.77, range [50.66, 97.06]

InterPro domains:
  IPR000160 GGDEF domain [PF00990] (2-83)
  IPR000160 GGDEF domain [PS50887] (1-88)
  IPR029787 Nucleotide cyclase [SSF55073] (3-83)
  IPR043128 Reverse transcriptase/Diguanylate cyclase domain [G3DSA:3.30.70.270] (1-87)

Sequence (88 aa):
MLKEQGTIFRLGGDKFLILFNKCSYQEYMNYMENIDQKFKDHSEIASLAYGLVAFKESEINQEFDLTNLLKEADELMYIHKNKIKSDK